Protein AF-R5QIV5-F1 (afdb_monomer_lite)

pLDDT: mean 80.44, std 8.19, range [44.81, 89.38]

Radius of gyration: 12.83 Å; chains: 1; bounding box: 25×36×29 Å

Structure (mmCIF, N/CA/C/O backbone):
data_AF-R5QIV5-F1
#
_entry.id   AF-R5QIV5-F1
#
loop_
_atom_site.group_PDB
_atom_site.id
_atom_site.type_symbol
_atom_site.label_atom_id
_atom_site.label_alt_id
_atom_site.label_comp_id
_atom_site.label_asym_id
_atom_site.label_entity_id
_atom_site.label_seq_id
_atom_site.pdbx_PDB_ins_code
_atom_site.Cartn_x
_atom_site.Cartn_y
_atom_site.Cartn_z
_atom_site.occupancy
_atom_site.B_iso_or_equiv
_atom_site.auth_seq_id
_atom_site.auth_comp_id
_atom_site.auth_asym_id
_atom_site.auth_atom_id
_atom_site.pdbx_PDB_model_num
ATOM 1 N N . MET A 1 1 ? -0.907 -1.985 13.949 1.00 49.47 1 MET A N 1
ATOM 2 C CA . MET A 1 1 ? -0.543 -3.418 14.083 1.00 49.47 1 MET A CA 1
ATOM 3 C C . MET A 1 1 ? 0.852 -3.564 14.666 1.00 49.47 1 MET A C 1
ATOM 5 O O . MET A 1 1 ? 1.694 -2.742 14.315 1.00 49.47 1 MET A O 1
ATOM 9 N N . PRO A 1 2 ? 1.163 -4.599 15.468 1.00 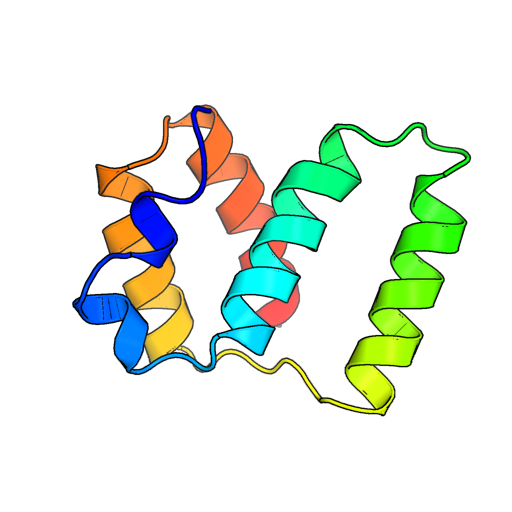44.81 2 PRO A N 1
ATOM 10 C CA . PRO A 1 2 ? 2.549 -5.006 15.634 1.00 44.81 2 PRO A CA 1
ATOM 11 C C . PRO A 1 2 ? 3.035 -5.592 14.297 1.00 44.81 2 PRO A C 1
ATOM 13 O O . PRO A 1 2 ? 2.847 -6.759 13.997 1.00 44.81 2 PRO A O 1
ATOM 16 N N . ASN A 1 3 ? 3.602 -4.707 13.481 1.00 54.88 3 ASN A N 1
ATOM 17 C CA . ASN A 1 3 ? 4.740 -4.919 12.593 1.00 54.88 3 ASN A CA 1
ATOM 18 C C . ASN A 1 3 ? 4.762 -6.162 11.688 1.00 54.88 3 ASN A C 1
ATOM 20 O O . ASN A 1 3 ? 5.148 -7.248 12.108 1.00 54.88 3 ASN A O 1
ATOM 24 N N . LYS A 1 4 ? 4.555 -5.917 10.385 1.00 61.28 4 LYS A N 1
ATOM 25 C CA . LYS A 1 4 ? 5.185 -6.640 9.259 1.00 61.28 4 LYS A CA 1
ATOM 26 C C . LYS A 1 4 ? 4.988 -8.163 9.188 1.00 61.28 4 LYS A C 1
ATOM 28 O O . LYS A 1 4 ? 5.599 -8.790 8.331 1.00 61.28 4 LYS A O 1
ATOM 33 N N . THR A 1 5 ? 4.131 -8.769 10.008 1.00 71.19 5 THR A N 1
ATOM 34 C CA . THR A 1 5 ? 3.992 -10.236 10.066 1.00 71.19 5 THR A CA 1
ATOM 35 C C . THR A 1 5 ? 3.523 -10.811 8.732 1.00 71.19 5 THR A C 1
ATOM 37 O O . THR A 1 5 ? 4.023 -11.840 8.291 1.00 71.19 5 THR A O 1
ATOM 40 N N . TRP A 1 6 ? 2.656 -10.086 8.025 1.00 80.69 6 TRP A N 1
ATOM 41 C CA . TRP A 1 6 ? 2.220 -10.472 6.687 1.00 80.69 6 TRP A CA 1
ATOM 42 C C . TRP A 1 6 ? 3.369 -10.446 5.665 1.00 80.69 6 TRP A C 1
ATOM 44 O O . TRP A 1 6 ? 3.435 -11.328 4.823 1.00 80.69 6 TRP A O 1
ATOM 54 N N . MET A 1 7 ? 4.322 -9.506 5.770 1.00 81.62 7 MET A N 1
ATOM 55 C CA . MET A 1 7 ? 5.495 -9.426 4.876 1.00 81.62 7 MET A CA 1
ATOM 56 C C . MET A 1 7 ? 6.494 -10.566 5.103 1.00 81.62 7 MET A C 1
ATOM 58 O O . MET A 1 7 ? 7.351 -10.799 4.258 1.00 81.62 7 MET A O 1
ATOM 62 N N . THR A 1 8 ? 6.411 -11.253 6.248 1.00 82.19 8 THR A N 1
ATOM 63 C CA . THR A 1 8 ? 7.235 -12.435 6.553 1.00 82.19 8 THR A CA 1
ATOM 64 C C . THR A 1 8 ? 6.612 -13.742 6.069 1.00 82.19 8 THR A C 1
ATOM 66 O O . THR A 1 8 ? 7.202 -14.807 6.247 1.00 82.19 8 THR A O 1
ATOM 69 N N . ASP A 1 9 ? 5.420 -13.678 5.472 1.00 86.50 9 ASP A N 1
ATOM 70 C CA . ASP A 1 9 ? 4.769 -14.848 4.908 1.00 86.50 9 ASP A CA 1
ATOM 71 C C . ASP A 1 9 ? 5.594 -15.402 3.739 1.00 86.50 9 ASP A C 1
ATOM 73 O O . ASP A 1 9 ? 5.941 -14.689 2.794 1.00 86.50 9 ASP A O 1
ATOM 77 N N . GLN A 1 10 ? 5.886 -16.703 3.792 1.00 85.06 10 GLN A N 1
ATOM 78 C CA . GLN A 1 10 ? 6.704 -17.381 2.788 1.00 85.06 10 GLN A CA 1
ATOM 79 C C . GLN A 1 10 ? 6.132 -17.271 1.375 1.00 85.06 10 GLN A C 1
ATOM 81 O O . GLN A 1 10 ? 6.889 -17.271 0.406 1.00 85.06 10 GLN A O 1
ATOM 86 N N . ARG A 1 11 ? 4.806 -17.149 1.245 1.00 87.06 11 ARG A N 1
ATOM 87 C CA . ARG A 1 11 ? 4.134 -16.958 -0.039 1.00 87.06 11 ARG A CA 1
ATOM 88 C C . ARG A 1 11 ? 4.579 -15.656 -0.696 1.00 87.06 11 ARG A C 1
ATOM 90 O O . ARG A 1 11 ? 4.727 -15.622 -1.912 1.00 87.06 11 ARG A O 1
ATOM 97 N N . LEU A 1 12 ? 4.83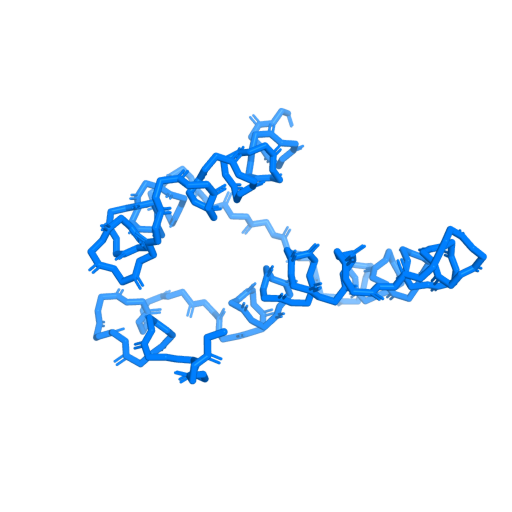6 -14.606 0.083 1.00 86.31 12 LEU A N 1
ATOM 98 C CA . LEU A 1 12 ? 5.221 -13.294 -0.435 1.00 86.31 12 LEU A CA 1
ATOM 99 C C . LEU A 1 12 ? 6.700 -13.185 -0.800 1.00 86.31 12 LEU A C 1
ATOM 101 O O . LEU A 1 12 ? 7.077 -12.201 -1.424 1.00 86.31 12 LEU A O 1
ATOM 105 N N . HIS A 1 13 ? 7.531 -14.189 -0.498 1.00 82.94 13 HIS A N 1
ATOM 106 C CA . HIS A 1 13 ? 8.942 -14.198 -0.907 1.00 82.94 13 HIS A CA 1
ATOM 107 C C . HIS A 1 13 ? 9.145 -14.145 -2.428 1.00 82.94 13 HIS A C 1
ATOM 109 O O . HIS A 1 13 ? 10.231 -13.802 -2.886 1.00 82.94 13 HIS A O 1
ATOM 115 N N . GLN A 1 14 ? 8.119 -14.492 -3.210 1.00 84.38 14 GLN A N 1
ATOM 116 C CA . GLN A 1 14 ? 8.145 -14.350 -4.667 1.00 84.38 14 GLN A CA 1
ATOM 117 C C . GLN A 1 14 ? 7.900 -12.909 -5.145 1.00 84.38 14 GLN A C 1
ATOM 119 O O . GLN A 1 14 ? 8.164 -12.603 -6.304 1.00 84.38 14 GLN A O 1
ATOM 124 N N . ILE A 1 15 ? 7.402 -12.032 -4.268 1.00 86.56 15 ILE A N 1
ATOM 125 C CA . ILE A 1 15 ? 7.180 -10.615 -4.550 1.00 86.56 15 ILE A CA 1
ATOM 126 C C . ILE A 1 15 ? 8.435 -9.845 -4.153 1.00 86.56 15 ILE A C 1
ATOM 128 O O . ILE A 1 15 ? 9.016 -10.075 -3.093 1.00 86.56 15 ILE A O 1
ATOM 132 N N . ASP A 1 16 ? 8.837 -8.895 -4.995 1.00 87.06 16 ASP A N 1
ATOM 133 C CA . ASP A 1 16 ? 9.976 -8.036 -4.694 1.00 87.06 16 ASP A CA 1
ATOM 134 C C . ASP A 1 16 ? 9.742 -7.281 -3.361 1.00 87.06 16 ASP A C 1
ATOM 136 O O . ASP A 1 16 ? 8.718 -6.600 -3.202 1.00 87.06 16 ASP A O 1
ATOM 140 N N . PRO A 1 17 ? 10.674 -7.368 -2.395 1.00 83.81 17 PRO A N 1
ATOM 141 C CA . PRO A 1 17 ? 10.538 -6.712 -1.098 1.00 83.81 17 PRO A CA 1
ATOM 142 C C . PRO A 1 17 ? 10.367 -5.190 -1.204 1.00 83.81 17 PRO A C 1
ATOM 144 O O . PRO A 1 17 ? 9.710 -4.599 -0.348 1.00 83.81 17 PRO A O 1
ATOM 147 N N . HIS A 1 18 ? 10.878 -4.545 -2.259 1.00 84.94 18 HIS A N 1
ATOM 148 C CA . HIS A 1 18 ? 10.637 -3.126 -2.522 1.00 84.94 18 HIS A CA 1
ATOM 149 C C . HIS A 1 18 ? 9.171 -2.830 -2.842 1.00 84.94 18 HIS A C 1
ATOM 151 O O . HIS A 1 18 ? 8.660 -1.786 -2.436 1.00 84.94 18 HIS A O 1
ATOM 157 N N . LYS A 1 19 ? 8.471 -3.739 -3.531 1.00 87.31 19 LYS A N 1
ATOM 158 C CA . LYS A 1 19 ? 7.030 -3.602 -3.782 1.00 87.31 19 LYS A CA 1
ATOM 159 C C . LYS A 1 19 ? 6.243 -3.735 -2.478 1.00 87.31 19 LYS A C 1
ATOM 161 O O . LYS A 1 19 ? 5.333 -2.949 -2.228 1.00 87.31 19 LYS A O 1
ATOM 166 N N . LEU A 1 20 ? 6.615 -4.695 -1.629 1.00 86.81 20 LEU A N 1
ATOM 167 C CA . LEU A 1 20 ? 5.978 -4.896 -0.324 1.00 86.81 20 LEU A CA 1
ATOM 168 C C . LEU A 1 20 ? 6.168 -3.677 0.591 1.00 86.81 20 LEU A C 1
ATOM 170 O O . LEU A 1 20 ? 5.209 -3.216 1.207 1.00 86.81 20 LEU A O 1
ATOM 174 N N . ASP A 1 21 ? 7.384 -3.127 0.638 1.00 85.69 21 ASP A N 1
ATOM 175 C CA . ASP A 1 21 ? 7.703 -1.902 1.379 1.00 85.69 21 ASP A CA 1
ATOM 176 C C . ASP A 1 21 ? 6.930 -0.695 0.829 1.00 85.69 21 ASP A C 1
ATOM 178 O O . ASP A 1 21 ? 6.352 0.073 1.595 1.00 85.69 21 ASP A O 1
ATOM 182 N N . PHE A 1 22 ? 6.825 -0.565 -0.497 1.00 86.50 22 PHE A N 1
ATOM 183 C CA . PHE A 1 22 ? 6.017 0.478 -1.128 1.00 86.50 22 PHE A CA 1
ATOM 184 C C . PHE A 1 22 ? 4.539 0.379 -0.741 1.00 86.50 22 PHE A C 1
ATOM 186 O O . PHE A 1 22 ? 3.943 1.382 -0.349 1.00 86.50 22 PHE A O 1
ATOM 193 N N . LEU A 1 23 ? 3.947 -0.818 -0.816 1.00 83.88 23 LEU A N 1
ATOM 194 C CA . LEU A 1 23 ? 2.554 -1.038 -0.430 1.00 83.88 23 LEU A CA 1
ATOM 195 C C . LEU A 1 23 ? 2.343 -0.715 1.049 1.00 83.88 23 LEU A C 1
ATOM 197 O O . LEU A 1 23 ? 1.373 -0.046 1.398 1.00 83.88 23 LEU A O 1
ATOM 201 N N . GLN A 1 24 ? 3.269 -1.142 1.910 1.00 83.06 24 GLN A N 1
ATOM 202 C CA . GLN A 1 24 ? 3.216 -0.833 3.331 1.00 83.06 24 GLN A CA 1
ATOM 203 C C . GLN A 1 24 ? 3.222 0.684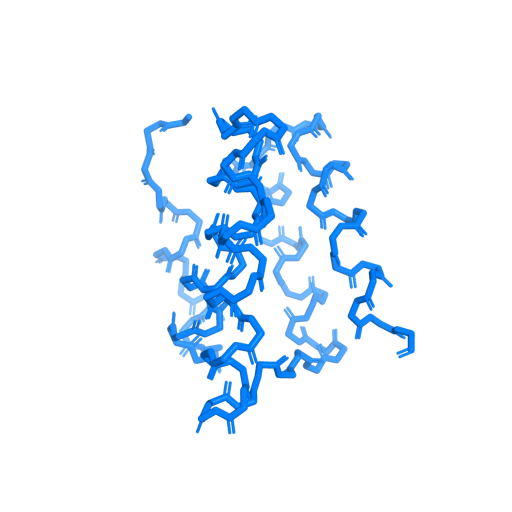 3.557 1.00 83.06 24 GLN A C 1
ATOM 205 O O . GLN A 1 24 ? 2.354 1.207 4.248 1.00 83.06 24 GLN A O 1
ATOM 210 N N . LYS A 1 25 ? 4.156 1.409 2.943 1.00 85.06 25 LYS A N 1
ATOM 211 C CA . LYS A 1 25 ? 4.227 2.869 3.065 1.00 85.06 25 LYS A CA 1
ATOM 212 C C . LYS A 1 25 ? 2.948 3.525 2.563 1.00 85.06 25 LYS A C 1
ATOM 214 O O . LYS A 1 25 ? 2.346 4.343 3.250 1.00 85.06 25 LYS A O 1
ATOM 219 N N . LEU A 1 26 ? 2.479 3.127 1.388 1.00 83.25 26 LEU A N 1
ATOM 220 C CA . LEU A 1 26 ? 1.302 3.7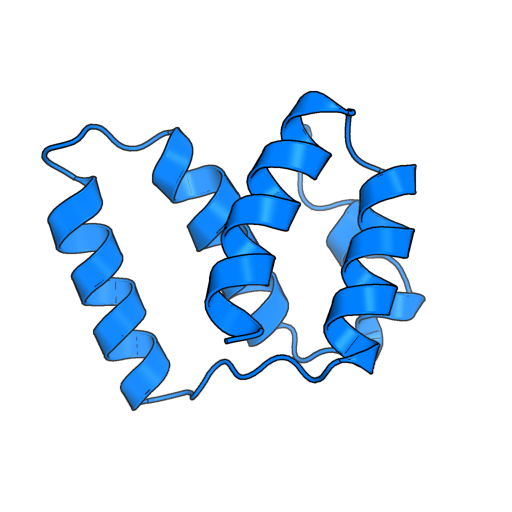29 0.780 1.00 83.25 26 LEU A CA 1
ATOM 221 C C . LEU A 1 26 ? 0.015 3.455 1.568 1.00 83.25 26 LEU A C 1
ATOM 223 O O . LEU A 1 26 ? -0.854 4.314 1.622 1.00 83.25 26 LEU A O 1
ATOM 227 N N . VAL A 1 27 ? -0.129 2.284 2.185 1.00 78.25 27 VAL A N 1
ATOM 228 C CA . VAL A 1 27 ? -1.330 1.942 2.958 1.00 78.25 27 VAL A CA 1
ATOM 229 C C . VAL A 1 27 ? -1.243 2.487 4.380 1.00 78.25 27 VAL A C 1
ATOM 231 O O . VAL A 1 27 ? -2.228 3.041 4.858 1.00 78.25 27 VAL A O 1
ATOM 234 N N . PHE A 1 28 ? -0.104 2.345 5.059 1.00 77.25 28 PHE A N 1
ATOM 235 C CA . PHE A 1 28 ? 0.040 2.696 6.474 1.00 77.25 28 PHE A CA 1
ATOM 236 C C . PHE A 1 28 ? 0.512 4.137 6.675 1.00 77.25 28 PHE A C 1
ATOM 238 O O . PHE A 1 28 ? -0.169 4.895 7.360 1.00 77.25 28 PHE A O 1
ATOM 245 N N . GLU A 1 29 ? 1.608 4.557 6.036 1.00 79.56 29 GLU A N 1
ATOM 246 C CA . GLU A 1 29 ? 2.118 5.926 6.216 1.00 79.56 29 GLU A CA 1
ATOM 247 C C . GLU A 1 29 ? 1.120 6.949 5.655 1.00 79.56 29 GLU A C 1
ATOM 249 O O . GLU A 1 29 ? 0.787 7.909 6.337 1.00 79.56 29 GLU A O 1
ATOM 254 N N . MET A 1 30 ? 0.513 6.716 4.484 1.00 77.12 30 MET A N 1
ATOM 255 C CA . MET A 1 30 ? -0.498 7.644 3.938 1.00 77.12 30 MET A CA 1
ATOM 256 C C . MET A 1 30 ? -1.716 7.848 4.859 1.00 77.12 30 MET A C 1
ATOM 258 O O . MET A 1 30 ? -2.364 8.895 4.794 1.00 77.12 30 MET A O 1
ATOM 262 N N . GLN A 1 31 ? -2.055 6.855 5.687 1.00 72.31 31 GLN A N 1
ATOM 263 C CA . GLN A 1 31 ? -3.155 6.948 6.650 1.00 72.31 31 GLN A CA 1
ATOM 264 C C . GLN A 1 31 ? -2.769 7.707 7.918 1.00 72.31 31 GLN A C 1
ATOM 266 O O . GLN A 1 31 ? -3.616 8.399 8.478 1.00 72.31 31 GLN A O 1
ATOM 271 N N . GLU A 1 32 ? -1.527 7.562 8.373 1.00 77.50 32 GLU A N 1
ATOM 272 C CA . GLU A 1 32 ? -1.020 8.239 9.572 1.00 77.50 32 GLU A CA 1
ATOM 273 C C . GLU A 1 32 ? -0.611 9.695 9.296 1.00 77.50 32 GLU A C 1
ATOM 275 O O . GLU A 1 32 ? -0.571 10.511 10.216 1.00 77.50 32 GLU A O 1
ATOM 280 N N . LEU A 1 33 ? -0.338 10.044 8.035 1.00 82.62 33 LEU A N 1
ATOM 281 C CA . LEU A 1 33 ? 0.064 11.389 7.628 1.00 82.62 33 LEU A CA 1
ATOM 282 C C . LEU A 1 33 ? -1.111 12.379 7.595 1.00 82.62 33 LEU A C 1
ATOM 284 O O . LEU A 1 33 ? -2.222 12.065 7.158 1.00 82.62 33 LEU A O 1
ATOM 288 N N . SER A 1 34 ? -0.832 13.625 7.983 1.00 84.25 34 SER A N 1
ATOM 289 C CA . SER A 1 34 ? -1.767 14.748 7.852 1.00 84.25 34 SER A CA 1
ATOM 290 C C . SER A 1 34 ? -1.906 15.168 6.387 1.00 84.25 34 SER A C 1
ATOM 292 O O . SER A 1 34 ? -1.003 14.944 5.585 1.00 84.25 34 SER A O 1
ATOM 294 N N . ASP A 1 35 ? -3.002 15.833 6.010 1.00 80.00 35 ASP A N 1
ATOM 295 C CA . ASP A 1 35 ? -3.236 16.238 4.611 1.00 80.00 35 ASP A CA 1
ATOM 296 C C . ASP A 1 35 ? -2.098 17.090 4.013 1.00 80.00 35 ASP A C 1
ATOM 298 O O . ASP A 1 35 ? -1.806 16.979 2.822 1.00 80.00 35 ASP A O 1
ATOM 302 N N . GLN A 1 36 ? -1.406 17.878 4.844 1.00 85.81 36 GLN A N 1
ATOM 303 C CA . GLN A 1 36 ? -0.229 18.659 4.444 1.00 85.81 36 GLN A CA 1
ATOM 304 C C . GLN A 1 36 ? 1.006 17.790 4.152 1.00 85.81 36 GLN A C 1
ATOM 306 O O . GLN A 1 36 ? 1.793 18.141 3.276 1.00 85.81 36 GLN A O 1
ATOM 311 N N . ASP A 1 37 ? 1.145 16.643 4.821 1.00 86.50 37 ASP A N 1
ATOM 312 C CA . ASP A 1 37 ? 2.279 15.725 4.663 1.00 86.50 37 ASP A CA 1
ATOM 313 C C . ASP A 1 37 ? 2.023 14.645 3.599 1.00 86.50 37 ASP A C 1
ATOM 315 O O . ASP A 1 37 ? 2.959 14.093 3.018 1.00 86.50 37 ASP A O 1
ATOM 319 N N . LYS A 1 38 ? 0.753 14.378 3.266 1.00 86.19 38 LYS A N 1
ATOM 320 C CA . LYS A 1 38 ? 0.382 13.454 2.181 1.00 86.19 38 LYS A CA 1
ATOM 321 C C . LYS A 1 38 ? 0.935 13.906 0.834 1.00 86.19 38 LYS A C 1
ATOM 323 O O . LYS A 1 38 ? 1.393 13.076 0.056 1.00 86.19 38 LYS A O 1
ATOM 328 N N . LEU A 1 39 ? 0.919 15.208 0.545 1.00 88.12 39 LEU A N 1
ATOM 329 C CA . LEU A 1 39 ? 1.402 15.738 -0.732 1.00 88.12 39 LEU A CA 1
ATOM 330 C C . LEU A 1 39 ? 2.912 15.487 -0.953 1.00 88.12 39 LEU A C 1
ATOM 332 O O . LEU A 1 39 ? 3.258 14.879 -1.972 1.00 88.12 39 LEU A O 1
ATOM 336 N N . PRO A 1 40 ? 3.822 15.879 -0.032 1.00 89.38 40 PRO A N 1
ATOM 337 C CA . PRO A 1 40 ? 5.244 15.570 -0.173 1.00 89.38 40 PRO A CA 1
ATOM 338 C C . PRO A 1 40 ? 5.525 14.063 -0.136 1.00 89.38 40 PRO A C 1
ATOM 340 O O . PRO A 1 40 ? 6.393 13.591 -0.871 1.00 89.38 40 PRO A O 1
ATOM 343 N N . PHE A 1 41 ? 4.760 13.287 0.635 1.00 88.31 41 PHE A N 1
ATOM 344 C CA . PHE A 1 41 ? 4.867 11.829 0.639 1.00 88.31 41 PHE A CA 1
ATOM 345 C C . PHE A 1 41 ? 4.523 11.205 -0.723 1.00 88.31 41 PHE A C 1
ATOM 347 O O . PHE A 1 41 ? 5.314 10.437 -1.273 1.00 88.31 41 PHE A O 1
ATOM 354 N N . LEU A 1 42 ? 3.393 11.585 -1.327 1.00 85.31 42 LEU A N 1
ATOM 355 C CA . LEU A 1 42 ? 3.001 11.123 -2.662 1.00 85.31 42 LEU A CA 1
ATOM 356 C C . LEU A 1 42 ? 4.029 11.537 -3.725 1.00 85.31 42 LEU A C 1
ATOM 358 O O . LEU A 1 42 ? 4.333 10.751 -4.620 1.00 85.31 42 LEU A O 1
ATOM 362 N N . MET A 1 43 ? 4.624 12.731 -3.611 1.00 87.56 43 MET A N 1
ATOM 363 C CA . MET A 1 43 ? 5.727 13.155 -4.483 1.00 87.56 43 MET A CA 1
ATOM 364 C C . MET A 1 43 ? 6.977 12.277 -4.323 1.00 87.56 43 MET A C 1
ATOM 366 O O . MET A 1 43 ? 7.600 11.909 -5.325 1.0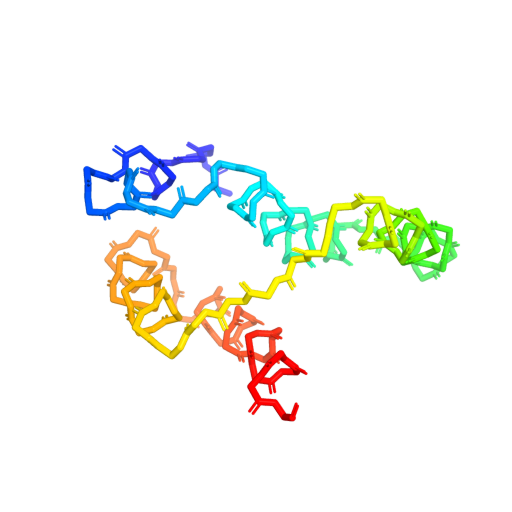0 87.56 43 MET A O 1
ATOM 370 N N . ALA A 1 44 ? 7.338 11.914 -3.089 1.00 87.12 44 ALA A N 1
ATOM 371 C CA . ALA A 1 44 ? 8.456 11.015 -2.807 1.00 87.12 44 ALA A CA 1
ATOM 372 C C . ALA A 1 44 ? 8.202 9.604 -3.366 1.00 87.12 44 ALA A C 1
ATOM 374 O O . ALA A 1 44 ? 9.074 9.015 -4.008 1.00 87.12 44 ALA A O 1
ATOM 375 N N . LEU A 1 45 ? 6.981 9.085 -3.218 1.00 83.12 45 LEU A N 1
ATOM 376 C CA . LEU A 1 45 ? 6.571 7.818 -3.825 1.00 83.12 45 LEU A CA 1
ATOM 377 C C . LEU A 1 45 ? 6.578 7.877 -5.360 1.00 83.12 45 LEU A C 1
ATOM 379 O O . LEU A 1 45 ? 7.071 6.954 -6.009 1.00 83.12 45 LEU A O 1
ATOM 383 N N . ALA A 1 46 ? 6.109 8.971 -5.961 1.00 81.88 46 ALA A N 1
ATOM 384 C CA . ALA A 1 46 ? 6.125 9.163 -7.412 1.00 81.88 46 ALA A CA 1
ATOM 385 C C . ALA A 1 46 ? 7.555 9.268 -7.979 1.00 81.88 46 ALA A C 1
ATOM 387 O O . ALA A 1 46 ? 7.837 8.821 -9.088 1.00 81.88 46 ALA A O 1
ATOM 388 N N . THR A 1 47 ? 8.494 9.846 -7.229 1.00 83.44 47 THR A N 1
ATOM 389 C CA . THR A 1 47 ? 9.913 9.869 -7.625 1.00 83.44 47 THR A CA 1
ATOM 390 C C . THR A 1 47 ? 10.602 8.527 -7.403 1.00 83.44 47 THR A C 1
ATOM 392 O O . THR A 1 47 ? 11.443 8.148 -8.219 1.00 83.44 47 THR A O 1
ATOM 395 N N . SER A 1 48 ? 10.228 7.787 -6.358 1.00 79.88 48 SER A N 1
ATOM 396 C CA . SER A 1 48 ? 10.697 6.417 -6.131 1.00 79.88 48 SER A CA 1
ATOM 397 C C . SER A 1 48 ? 10.255 5.484 -7.260 1.00 79.88 48 SER A C 1
ATOM 399 O O . SER A 1 48 ? 11.088 4.807 -7.854 1.00 79.88 48 SER A O 1
ATOM 401 N N . THR A 1 49 ? 8.979 5.544 -7.653 1.00 75.06 49 THR A N 1
ATOM 402 C CA . THR A 1 49 ? 8.412 4.724 -8.742 1.00 75.06 49 THR A CA 1
A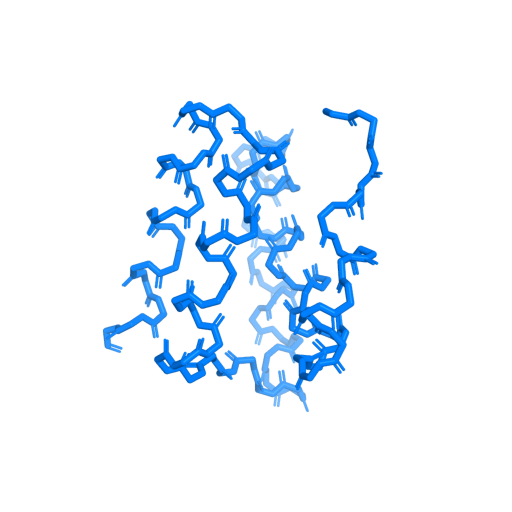TOM 403 C C . THR A 1 49 ? 9.017 5.027 -10.112 1.00 75.06 49 THR A C 1
ATOM 405 O O . THR A 1 49 ? 9.142 4.130 -10.937 1.00 75.06 49 THR A O 1
ATOM 408 N N . LYS A 1 50 ? 9.484 6.259 -10.357 1.00 76.81 50 LYS A N 1
ATOM 409 C CA . LYS A 1 50 ? 10.270 6.581 -11.564 1.00 76.81 50 LYS A CA 1
ATOM 410 C C . LYS A 1 50 ? 11.631 5.882 -11.606 1.00 76.81 50 LYS A C 1
ATOM 412 O O . LYS A 1 50 ? 12.129 5.608 -12.692 1.00 76.81 50 LYS A O 1
ATOM 417 N N . LYS A 1 51 ? 12.254 5.644 -10.449 1.00 76.62 51 LYS A N 1
ATOM 418 C CA . LYS A 1 51 ? 13.551 4.950 -10.343 1.00 76.62 51 LYS A CA 1
ATOM 419 C C . LYS A 1 51 ? 13.378 3.432 -10.282 1.00 76.62 51 LYS A C 1
ATOM 421 O O . LYS A 1 51 ? 14.166 2.708 -10.877 1.00 76.62 51 LYS A O 1
ATOM 426 N N . HIS A 1 52 ? 12.340 2.980 -9.587 1.00 75.56 52 HIS A N 1
ATOM 427 C CA . HIS A 1 52 ? 11.977 1.583 -9.394 1.00 75.56 52 HIS A CA 1
ATOM 428 C C . HIS A 1 52 ? 10.477 1.424 -9.665 1.00 75.56 52 HIS A C 1
ATOM 430 O O . HIS A 1 52 ? 9.681 1.633 -8.749 1.00 75.56 52 HIS A O 1
ATOM 436 N N . PRO A 1 53 ? 10.066 1.111 -10.908 1.00 75.81 53 PRO A N 1
ATOM 437 C CA . PRO A 1 53 ? 8.654 0.968 -11.241 1.00 75.81 53 PRO A CA 1
ATOM 438 C C . PRO A 1 53 ? 8.018 -0.134 -10.394 1.00 75.81 53 PRO A C 1
ATOM 440 O O . PRO A 1 53 ? 8.398 -1.303 -10.463 1.00 75.81 53 PRO A O 1
ATOM 443 N N . VAL A 1 54 ? 7.047 0.262 -9.572 1.00 80.75 54 VAL A N 1
ATOM 444 C CA . VAL A 1 54 ? 6.264 -0.647 -8.737 1.00 80.75 54 VAL A CA 1
ATOM 445 C C . VAL A 1 54 ? 5.013 -1.022 -9.520 1.00 80.75 54 VAL A C 1
ATOM 447 O O . VAL A 1 54 ? 3.996 -0.338 -9.457 1.00 80.75 54 VAL A O 1
ATOM 450 N N . ASN A 1 55 ? 5.109 -2.113 -10.275 1.00 81.19 55 ASN A N 1
ATOM 451 C CA . ASN A 1 55 ? 3.971 -2.738 -10.936 1.00 81.19 55 ASN A CA 1
ATOM 452 C C . ASN A 1 55 ? 3.704 -4.086 -10.278 1.00 81.19 55 ASN A C 1
ATOM 454 O O . ASN A 1 55 ? 4.587 -4.947 -10.242 1.00 81.19 55 ASN A O 1
ATOM 458 N N . PHE A 1 56 ? 2.490 -4.262 -9.769 1.00 83.88 56 PHE A N 1
ATOM 459 C CA . PHE A 1 56 ? 2.033 -5.554 -9.284 1.00 83.88 56 PHE A CA 1
ATOM 460 C C . PHE A 1 56 ? 1.362 -6.319 -10.423 1.00 83.88 56 PHE A C 1
ATOM 462 O O . PHE A 1 56 ? 0.522 -5.762 -11.132 1.00 83.88 56 PHE A O 1
ATOM 469 N N . SER A 1 57 ? 1.722 -7.587 -10.607 1.00 86.19 57 SER A N 1
ATOM 470 C CA . SER A 1 57 ? 0.959 -8.486 -11.469 1.00 86.19 57 SER A CA 1
ATOM 471 C C . SER A 1 57 ? -0.369 -8.847 -10.808 1.00 86.19 57 SER A C 1
ATOM 473 O O . SER A 1 57 ? -0.556 -8.704 -9.596 1.00 86.19 57 SER A O 1
ATOM 475 N N . LYS A 1 58 ? -1.309 -9.357 -11.604 1.00 84.69 58 LYS A N 1
ATOM 476 C CA . LYS A 1 58 ? -2.586 -9.827 -11.070 1.00 84.69 58 LYS A CA 1
ATOM 477 C C . LYS A 1 58 ? -2.385 -10.960 -10.057 1.00 84.69 58 LYS A C 1
ATOM 479 O O . LYS A 1 58 ? -3.045 -10.946 -9.022 1.00 84.69 58 LYS A O 1
ATOM 484 N N . GLU A 1 59 ? -1.449 -11.879 -10.315 1.00 87.69 59 GLU A N 1
ATOM 485 C CA . GLU A 1 59 ? -1.137 -12.958 -9.370 1.00 87.69 59 GLU A CA 1
ATOM 486 C C . GLU A 1 59 ? -0.540 -12.413 -8.066 1.00 87.69 59 GLU A C 1
ATOM 488 O O . GLU A 1 59 ? -0.934 -12.850 -6.987 1.00 87.69 59 GLU A O 1
ATOM 493 N N . GLU A 1 60 ? 0.366 -11.428 -8.146 1.00 87.38 60 GLU A N 1
ATOM 494 C CA . GLU A 1 60 ? 0.951 -10.787 -6.961 1.00 87.38 60 GLU A CA 1
ATOM 495 C C . GLU A 1 60 ? -0.131 -10.113 -6.102 1.00 87.38 60 GLU A C 1
ATOM 497 O O . GLU A 1 60 ? -0.117 -10.250 -4.879 1.00 87.38 60 GLU A O 1
ATOM 502 N N . ILE A 1 61 ? -1.097 -9.426 -6.725 1.00 86.00 61 ILE A N 1
ATOM 503 C CA . ILE A 1 61 ? -2.214 -8.783 -6.015 1.00 86.00 61 ILE A CA 1
ATOM 504 C C . ILE A 1 61 ? -3.134 -9.818 -5.366 1.00 86.00 61 ILE A C 1
ATOM 506 O O . ILE A 1 61 ? -3.479 -9.670 -4.195 1.00 86.00 61 ILE A O 1
ATOM 510 N N . GLU A 1 62 ? -3.543 -10.858 -6.094 1.00 86.75 62 GLU A N 1
ATOM 511 C CA . GLU A 1 62 ? -4.408 -11.911 -5.543 1.00 86.75 62 GLU A CA 1
ATOM 512 C C . GLU A 1 62 ? -3.739 -12.609 -4.354 1.00 86.75 62 GLU A C 1
ATOM 514 O O . GLU A 1 62 ? -4.372 -12.837 -3.318 1.00 86.75 62 GLU A O 1
ATOM 519 N N . LEU A 1 63 ? -2.434 -12.863 -4.462 1.00 88.94 63 LEU A N 1
ATOM 520 C CA . LEU A 1 63 ? -1.649 -13.431 -3.382 1.00 88.94 63 LEU A CA 1
ATOM 521 C C . LEU A 1 63 ? -1.581 -12.501 -2.172 1.00 88.94 63 LEU A C 1
ATOM 523 O O . LEU A 1 63 ? -1.845 -12.943 -1.054 1.00 88.94 63 LEU A O 1
ATOM 527 N N . LEU A 1 64 ? -1.274 -11.220 -2.389 1.00 84.88 64 LEU A N 1
ATOM 528 C CA . LEU A 1 64 ? -1.260 -10.211 -1.336 1.00 84.88 64 LEU A CA 1
ATOM 529 C C . LEU A 1 64 ? -2.598 -10.172 -0.613 1.00 84.88 64 LEU A C 1
ATOM 531 O O . LEU A 1 64 ? -2.620 -10.296 0.603 1.00 84.88 64 LEU A O 1
ATOM 535 N N . ILE A 1 65 ? -3.711 -10.075 -1.339 1.00 84.50 65 ILE A N 1
ATOM 536 C CA . ILE A 1 65 ? -5.051 -10.055 -0.742 1.00 84.50 65 ILE A CA 1
ATOM 537 C C . ILE A 1 65 ? -5.296 -11.321 0.086 1.00 84.50 65 ILE A C 1
ATOM 539 O O . ILE A 1 65 ? -5.830 -11.222 1.190 1.00 84.50 65 ILE A O 1
ATOM 543 N N . SER A 1 66 ? -4.891 -12.496 -0.410 1.00 86.69 66 SER A N 1
ATOM 544 C CA . SER A 1 66 ? -5.068 -13.763 0.310 1.00 86.69 66 SER A CA 1
ATOM 545 C C . SER A 1 66 ? -4.301 -13.800 1.635 1.00 86.69 66 SER A C 1
ATOM 547 O O . SER A 1 66 ? -4.896 -14.088 2.670 1.00 86.69 66 SER A O 1
ATOM 549 N N . VAL A 1 67 ? -3.020 -13.419 1.619 1.00 86.50 67 VAL A N 1
ATOM 550 C CA . VAL A 1 67 ? -2.166 -13.363 2.811 1.00 86.50 67 VAL A CA 1
ATOM 551 C C . VAL A 1 67 ? -2.695 -12.296 3.757 1.00 86.50 67 VAL A C 1
ATOM 553 O O . VAL A 1 67 ? -2.974 -12.554 4.921 1.00 86.50 67 VAL A O 1
ATOM 556 N N . LEU A 1 68 ? -2.915 -11.086 3.255 1.00 79.19 68 LEU A N 1
ATOM 557 C CA . LEU A 1 68 ? -3.357 -9.956 4.058 1.00 79.19 68 LEU A CA 1
ATOM 558 C C . LEU A 1 68 ? -4.700 -10.225 4.732 1.00 79.19 68 LEU A C 1
ATOM 560 O O . LEU A 1 68 ? -4.869 -9.796 5.863 1.00 79.19 68 LEU A O 1
ATOM 564 N N . LYS A 1 69 ? -5.621 -10.964 4.107 1.00 82.25 69 LYS A N 1
ATOM 565 C CA . LYS A 1 69 ? -6.890 -11.375 4.728 1.00 82.25 69 LYS A CA 1
ATOM 566 C C . LYS A 1 69 ? -6.698 -12.261 5.966 1.00 82.25 69 LYS A C 1
ATOM 568 O O . LYS A 1 69 ? -7.538 -12.228 6.858 1.00 82.25 69 LYS A O 1
ATOM 573 N N . GLU A 1 70 ? -5.622 -13.041 6.031 1.00 83.19 70 GLU A N 1
ATOM 574 C CA . GLU A 1 70 ? -5.292 -13.869 7.199 1.00 83.19 70 GLU A CA 1
ATOM 575 C C . GLU A 1 70 ? -4.640 -13.054 8.328 1.00 83.19 70 GLU A C 1
ATOM 577 O O . GLU A 1 70 ? -4.809 -13.383 9.500 1.00 83.19 70 GLU A O 1
ATOM 582 N N . TYR A 1 71 ? -3.921 -11.978 7.987 1.00 79.44 71 TYR A N 1
ATOM 583 C CA . TYR A 1 71 ? -3.171 -11.157 8.948 1.00 79.44 71 TYR A CA 1
ATOM 584 C C . TYR A 1 71 ? -3.831 -9.815 9.304 1.00 79.44 71 TYR A C 1
ATOM 586 O O . TYR A 1 71 ? -3.392 -9.174 10.257 1.00 79.44 71 TYR A O 1
ATOM 594 N N . SER A 1 72 ? -4.842 -9.369 8.553 1.00 75.56 72 SER A N 1
ATOM 595 C CA . SER A 1 72 ? -5.438 -8.027 8.646 1.00 75.56 72 SER A CA 1
ATOM 596 C C . SER A 1 72 ? -6.909 -8.065 9.037 1.00 75.56 72 SER A C 1
ATOM 598 O O . SER A 1 72 ? -7.631 -9.002 8.704 1.00 75.56 72 SER A O 1
ATOM 600 N N . SER A 1 73 ? -7.373 -7.010 9.709 1.00 79.69 73 SER A N 1
ATOM 601 C CA . SER A 1 73 ? -8.801 -6.829 9.980 1.00 79.69 73 SER A CA 1
ATOM 602 C C . SER A 1 73 ? -9.579 -6.461 8.708 1.00 79.69 73 SER A C 1
ATOM 604 O O . SER A 1 73 ? -9.007 -6.002 7.715 1.00 79.69 73 SER A O 1
ATOM 606 N N . GLU A 1 74 ? -10.905 -6.621 8.734 1.00 78.19 74 GLU A N 1
ATOM 607 C CA . GLU A 1 74 ? -11.788 -6.243 7.620 1.00 78.19 74 GLU A CA 1
ATOM 608 C C . GLU A 1 74 ? -11.631 -4.772 7.203 1.00 78.19 74 GLU A C 1
ATOM 610 O O . GLU A 1 74 ? -11.611 -4.469 6.009 1.00 78.19 74 GLU A O 1
ATOM 615 N N . GLU A 1 75 ? -11.447 -3.855 8.158 1.00 78.56 75 GLU A N 1
ATOM 616 C CA . GLU A 1 75 ? -11.221 -2.436 7.859 1.00 78.56 75 GLU A CA 1
ATOM 617 C C . GLU A 1 75 ? -9.912 -2.201 7.097 1.00 78.56 75 GLU A C 1
ATOM 619 O O . GLU A 1 75 ? -9.875 -1.451 6.117 1.00 78.56 75 GLU A O 1
ATOM 624 N N . GLU A 1 76 ? -8.827 -2.843 7.526 1.00 75.50 76 GLU A N 1
ATOM 625 C CA . GLU A 1 76 ? -7.521 -2.734 6.871 1.00 75.50 76 GLU A CA 1
ATOM 626 C C . GLU A 1 76 ? -7.550 -3.363 5.479 1.00 75.50 76 GLU A C 1
ATOM 628 O O . GLU A 1 76 ? -7.029 -2.777 4.529 1.00 75.50 76 GLU A O 1
ATOM 633 N N . MET A 1 77 ? -8.243 -4.493 5.327 1.00 77.62 77 MET A N 1
ATOM 634 C CA . MET A 1 77 ? -8.437 -5.157 4.041 1.00 77.62 77 MET A CA 1
ATOM 635 C C . MET A 1 77 ? -9.182 -4.261 3.045 1.00 77.62 77 MET A C 1
ATOM 637 O O . MET A 1 77 ? -8.764 -4.140 1.893 1.00 77.62 77 MET A O 1
ATOM 641 N N . GLN A 1 78 ? -10.223 -3.543 3.479 1.00 82.06 78 GLN A N 1
ATOM 642 C CA . GLN A 1 78 ? -10.921 -2.592 2.609 1.00 82.06 78 GLN A CA 1
ATOM 643 C C . GLN A 1 78 ? -10.036 -1.426 2.162 1.00 82.06 78 GLN A C 1
ATOM 645 O O . GLN A 1 78 ? -10.077 -1.024 0.997 1.00 82.06 78 GLN A O 1
ATOM 650 N N . LYS A 1 79 ? -9.232 -0.874 3.072 1.00 78.44 79 LYS A N 1
ATOM 651 C CA . LYS A 1 79 ? -8.299 0.220 2.760 1.00 78.44 79 LYS A CA 1
ATOM 652 C C . LYS A 1 79 ? -7.253 -0.226 1.742 1.00 78.44 79 LYS A C 1
ATOM 654 O O . LYS A 1 79 ? -6.982 0.477 0.772 1.00 78.44 79 LYS A O 1
ATOM 659 N N . MET A 1 80 ? -6.723 -1.424 1.931 1.00 79.38 80 MET A N 1
ATOM 660 C CA . MET A 1 80 ? -5.693 -2.003 1.080 1.00 79.38 80 MET A CA 1
ATOM 661 C C . MET A 1 80 ? -6.240 -2.364 -0.301 1.00 79.38 80 MET A C 1
ATOM 663 O O . MET A 1 80 ? -5.625 -2.015 -1.302 1.00 79.38 80 MET A O 1
ATOM 667 N N . ASN A 1 81 ? -7.449 -2.929 -0.373 1.00 80.25 81 ASN A N 1
ATOM 668 C CA . ASN A 1 81 ? -8.146 -3.159 -1.638 1.00 80.25 81 ASN A CA 1
ATOM 669 C C . ASN A 1 81 ? -8.368 -1.864 -2.421 1.00 80.25 81 ASN A C 1
ATOM 671 O O . ASN A 1 81 ? -8.202 -1.867 -3.635 1.00 80.25 81 ASN A O 1
ATOM 675 N N . LYS A 1 82 ? -8.703 -0.750 -1.753 1.00 82.19 82 LYS A N 1
ATOM 676 C CA . LYS A 1 82 ? -8.832 0.549 -2.434 1.00 82.19 82 LYS A CA 1
ATOM 677 C C . LYS A 1 82 ? -7.523 0.970 -3.087 1.00 82.19 82 LYS A C 1
ATOM 679 O O . LYS A 1 82 ? -7.549 1.419 -4.224 1.00 82.19 82 LYS A O 1
ATOM 684 N N . VAL A 1 83 ? -6.402 0.822 -2.383 1.00 79.56 83 VAL A N 1
ATOM 685 C CA . VAL A 1 83 ? -5.071 1.150 -2.911 1.00 79.56 83 VAL A CA 1
ATOM 686 C C . VAL A 1 83 ? -4.702 0.222 -4.066 1.00 79.56 83 VAL A C 1
ATOM 688 O O . VAL A 1 83 ? -4.358 0.704 -5.137 1.00 79.56 83 VAL A O 1
ATOM 691 N N . LEU A 1 84 ? -4.842 -1.093 -3.890 1.00 79.44 84 LEU A N 1
ATOM 692 C CA . LEU A 1 84 ? -4.545 -2.086 -4.926 1.00 79.44 84 LEU A CA 1
ATOM 693 C C . LEU A 1 84 ? -5.405 -1.887 -6.180 1.00 79.44 84 LEU A C 1
ATOM 695 O O . LEU A 1 84 ? -4.885 -1.984 -7.288 1.00 79.44 84 LEU A O 1
ATOM 699 N N . ALA A 1 85 ? -6.679 -1.518 -6.025 1.00 79.94 85 ALA A N 1
ATOM 700 C CA . ALA A 1 85 ? -7.565 -1.206 -7.143 1.00 79.94 85 ALA A CA 1
ATOM 701 C C . ALA A 1 85 ? -7.080 -0.007 -7.979 1.00 79.94 85 ALA A C 1
ATOM 703 O O . ALA A 1 85 ? -7.331 0.023 -9.179 1.00 79.94 85 ALA A O 1
ATOM 704 N N . MET A 1 86 ? -6.345 0.948 -7.391 1.00 76.25 86 MET A N 1
ATOM 705 C CA . MET A 1 86 ? -5.727 2.047 -8.151 1.00 76.25 86 MET A CA 1
ATOM 706 C C . MET A 1 86 ? -4.592 1.562 -9.062 1.00 76.25 86 MET A C 1
ATOM 708 O O . MET A 1 86 ? -4.314 2.205 -10.068 1.00 76.25 86 MET A O 1
ATOM 712 N N . PHE A 1 87 ? -3.941 0.446 -8.720 1.00 72.25 87 PHE A N 1
ATOM 713 C CA . PHE A 1 87 ? -2.854 -0.150 -9.508 1.00 72.25 87 PHE A CA 1
ATOM 714 C C . PHE A 1 87 ? -3.331 -1.219 -10.499 1.00 72.25 87 PHE A C 1
ATOM 716 O O . PHE A 1 87 ? -2.552 -1.640 -11.348 1.00 72.25 87 PHE A O 1
ATOM 723 N N . GLN A 1 88 ? -4.582 -1.676 -10.390 1.00 67.06 88 GLN A N 1
ATOM 724 C CA . GLN A 1 88 ? -5.196 -2.632 -11.322 1.00 67.06 88 GLN A CA 1
ATOM 725 C C . GLN A 1 88 ? -5.768 -1.978 -12.590 1.00 67.06 88 GLN A C 1
ATOM 727 O O . GLN A 1 88 ? -6.275 -2.697 -13.453 1.00 67.06 88 GLN A O 1
ATOM 732 N N . MET A 1 89 ? -5.739 -0.645 -12.668 1.00 53.41 89 MET A N 1
ATOM 733 C CA . MET A 1 89 ? -6.408 0.158 -13.693 1.00 53.41 89 MET A CA 1
ATOM 734 C C . MET A 1 89 ? -5.507 0.485 -14.884 1.00 53.41 89 MET A C 1
ATOM 736 O O . MET A 1 89 ? -4.290 0.687 -14.675 1.00 53.41 89 MET A O 1
#

Foldseek 3Di:
DPDDPLVPDPLCVVPDVVLVVLLCCVLPVCVVDDPVVNVVSVVVSVVVCVVPPNAADPVSVVSSLVSCVVVDDPVSSVSSVVVVVVRVD

Sequence (89 aa):
MPNKTWMTDQRLHQIDPHKLDFLQKLVFEMQELSDQDKLPFLMALATSTKKHPVNFSKEEIELLISVLKEYSSEEEMQKMNKVLAMFQM

Secondary structure (DSSP, 8-state):
--S-GGGG-GGGGGS-HHHHHHHHIIIIIHHHS-HHHHHHHHHHHHHHHHHS-----HHHHHHHHHHHHHHS-HHHHHHHHHHHHHH--